Protein AF-A0A2R5FIG1-F1 (afdb_monomer_lite)

Organism: NCBI:txid2005467

Radius of gyration: 14.11 Å; chains: 1; bounding box: 32×27×38 Å

Sequence (99 aa):
MVSPINANCEAFFNYTDDGQILATDNSKKQLAAETTIDKLGLNIDKLKDLRAKAVEPILEIINTITEGERQDLILGFSETDSKGYYEEFCAAIIYLLKN

Secondary structure (DSSP, 8-state):
---TTSTTGGGGEEE-TTS-EEE-S-H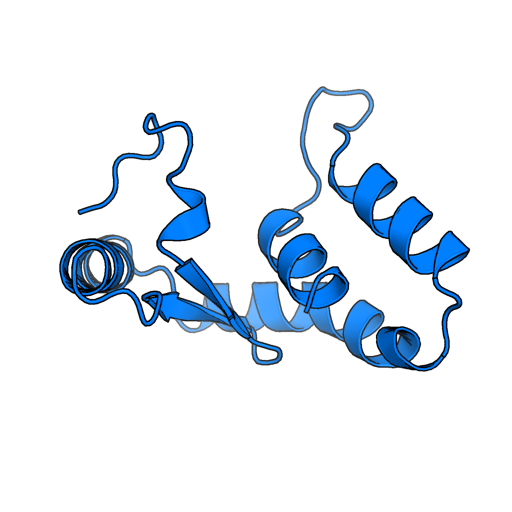HHHHHHHHHHHHHTTT-HHHHHHHHHHHHHHHHHTTTS-HHHHHHHHHHHHSB-TTSPBPTTHHHHHHHHH-

Structure (mmCIF, N/CA/C/O backbone):
data_AF-A0A2R5FIG1-F1
#
_entry.id   AF-A0A2R5FIG1-F1
#
loop_
_atom_site.group_PDB
_atom_site.id
_atom_site.type_symbol
_atom_site.label_atom_id
_atom_site.label_alt_id
_atom_site.label_comp_id
_atom_site.label_asym_id
_atom_site.label_entity_id
_atom_site.label_seq_id
_atom_site.pdbx_PDB_ins_code
_atom_site.Cartn_x
_atom_site.Cartn_y
_atom_site.Cartn_z
_atom_site.occupancy
_atom_site.B_iso_or_equiv
_atom_site.auth_seq_id
_atom_site.auth_comp_id
_atom_site.auth_asym_id
_atom_site.auth_atom_id
_atom_site.pdbx_PDB_model_num
ATOM 1 N N . MET A 1 1 ? -9.448 8.011 14.119 1.00 90.62 1 MET A N 1
ATOM 2 C CA . MET A 1 1 ? -9.449 7.682 12.677 1.00 90.62 1 MET A CA 1
ATOM 3 C C . MET A 1 1 ? -8.592 8.691 11.935 1.00 90.62 1 MET A C 1
ATOM 5 O O . MET A 1 1 ? -8.450 9.814 12.411 1.00 90.62 1 MET A O 1
ATOM 9 N N . VAL A 1 2 ? -8.018 8.286 10.808 1.00 94.25 2 VAL A N 1
ATOM 10 C CA . VAL A 1 2 ? -7.202 9.116 9.921 1.00 94.25 2 VAL A CA 1
ATOM 11 C C . VAL A 1 2 ? -8.125 9.798 8.916 1.00 94.25 2 VAL A C 1
ATOM 13 O O . VAL A 1 2 ? -8.975 9.150 8.312 1.00 94.25 2 VAL A O 1
ATOM 16 N N . SER A 1 3 ? -7.986 11.115 8.765 1.00 91.62 3 SER A N 1
ATOM 17 C CA . SER A 1 3 ? -8.723 11.868 7.749 1.00 91.62 3 SER A CA 1
ATOM 18 C C . SER A 1 3 ? -7.965 11.816 6.419 1.00 91.62 3 SER A C 1
ATOM 20 O O . SER A 1 3 ? -6.781 12.158 6.423 1.00 91.62 3 SER A O 1
ATOM 22 N N . PRO A 1 4 ? -8.617 11.475 5.292 1.00 86.88 4 PRO A N 1
ATOM 23 C CA . PRO A 1 4 ? -7.979 11.474 3.973 1.00 86.88 4 PRO A CA 1
ATOM 24 C C . PRO A 1 4 ? -7.636 12.885 3.466 1.00 86.88 4 PRO A C 1
ATOM 26 O O . PRO A 1 4 ? -6.889 13.030 2.511 1.00 86.88 4 PRO A O 1
ATOM 29 N N . ILE A 1 5 ? -8.162 13.937 4.105 1.00 90.94 5 ILE A N 1
ATOM 30 C CA . ILE A 1 5 ? -7.822 15.338 3.794 1.00 90.94 5 ILE A CA 1
ATOM 31 C C . ILE A 1 5 ? -6.490 15.742 4.455 1.00 90.94 5 ILE A C 1
ATOM 33 O O . ILE A 1 5 ? -5.903 16.768 4.118 1.00 90.94 5 ILE A O 1
ATOM 37 N N . ASN A 1 6 ? -5.990 14.953 5.413 1.00 90.69 6 ASN A N 1
ATOM 38 C CA . ASN A 1 6 ? -4.666 15.190 5.973 1.00 90.69 6 ASN A CA 1
ATOM 39 C C . ASN A 1 6 ? -3.608 14.876 4.908 1.00 90.69 6 ASN A C 1
ATOM 41 O O . ASN A 1 6 ? -3.498 13.733 4.475 1.00 90.69 6 ASN A O 1
ATOM 45 N N . ALA A 1 7 ? -2.810 15.881 4.547 1.00 88.25 7 ALA A N 1
ATOM 46 C CA . ALA A 1 7 ? -1.785 15.779 3.511 1.00 88.25 7 ALA A CA 1
ATOM 47 C C . ALA A 1 7 ? -0.730 14.687 3.760 1.00 88.25 7 ALA A C 1
ATOM 49 O O . ALA A 1 7 ? -0.074 14.292 2.812 1.00 88.25 7 ALA A O 1
ATOM 50 N N . ASN A 1 8 ? -0.580 14.217 5.005 1.00 89.19 8 ASN A N 1
ATOM 51 C CA . ASN A 1 8 ? 0.368 13.162 5.384 1.00 89.19 8 ASN A CA 1
ATOM 52 C C . ASN A 1 8 ? -0.350 11.884 5.869 1.00 89.19 8 ASN A C 1
ATOM 54 O O . ASN A 1 8 ? 0.135 11.200 6.782 1.00 89.19 8 ASN A O 1
ATOM 58 N N . CYS A 1 9 ? -1.568 11.620 5.386 1.00 91.00 9 CYS A N 1
ATOM 59 C CA . CYS A 1 9 ? -2.364 10.471 5.820 1.00 91.00 9 CYS A CA 1
ATOM 60 C C . CYS A 1 9 ? -1.713 9.125 5.461 1.00 91.00 9 CYS A C 1
ATOM 62 O O . CYS A 1 9 ? -1.861 8.163 6.211 1.00 91.00 9 CYS A O 1
ATOM 64 N N . GLU A 1 10 ? -0.935 9.067 4.385 1.00 90.12 10 GLU A N 1
ATOM 65 C CA . GLU A 1 10 ? -0.177 7.900 3.941 1.00 90.12 10 GLU A CA 1
ATOM 66 C C . GLU A 1 10 ? 0.857 7.457 4.980 1.00 90.12 10 GLU A C 1
ATOM 68 O O . GLU A 1 10 ? 1.039 6.266 5.207 1.00 90.12 10 GLU A O 1
ATOM 73 N N . ALA A 1 11 ? 1.439 8.398 5.728 1.00 93.69 11 ALA A N 1
ATOM 74 C CA . ALA A 1 11 ? 2.421 8.112 6.772 1.00 93.69 11 ALA A CA 1
ATOM 75 C C . ALA A 1 11 ? 1.821 7.482 8.050 1.00 93.69 11 ALA A C 1
ATOM 77 O O . ALA A 1 11 ? 2.495 7.443 9.086 1.00 93.69 11 ALA A O 1
ATOM 78 N N . PHE A 1 12 ? 0.545 7.091 8.030 1.00 96.81 12 PHE A N 1
ATOM 79 C CA . PHE A 1 12 ? -0.123 6.321 9.084 1.00 96.81 12 PHE A CA 1
ATOM 80 C C . PHE A 1 12 ? -0.159 4.821 8.783 1.00 96.81 12 PHE A C 1
ATOM 82 O O . PHE A 1 12 ? -0.449 4.040 9.691 1.00 96.81 12 PHE A O 1
ATOM 89 N N . PHE A 1 13 ? 0.125 4.425 7.542 1.00 96.88 13 PHE A N 1
ATOM 90 C CA . PHE A 1 13 ? -0.116 3.078 7.051 1.00 96.88 13 PHE A CA 1
ATOM 91 C C . PHE A 1 13 ? 1.148 2.477 6.438 1.00 96.88 13 PHE A C 1
ATOM 93 O O . PHE A 1 13 ? 1.912 3.165 5.765 1.00 96.88 13 PHE A O 1
ATOM 100 N N . ASN A 1 14 ? 1.328 1.181 6.659 1.00 97.38 14 ASN A N 1
ATOM 101 C CA . ASN A 1 14 ? 2.326 0.344 6.007 1.00 97.38 14 ASN A CA 1
ATOM 102 C C . ASN A 1 14 ? 1.605 -0.650 5.087 1.00 97.38 14 ASN A C 1
ATOM 104 O O . ASN A 1 14 ? 0.502 -1.099 5.411 1.00 97.38 14 ASN A O 1
ATOM 108 N N . TYR A 1 15 ? 2.227 -1.009 3.967 1.00 97.38 15 TYR A N 1
ATOM 109 C CA . TYR A 1 15 ? 1.695 -1.986 3.016 1.00 97.38 15 TYR A CA 1
ATOM 110 C C . TYR A 1 15 ? 2.598 -3.214 2.984 1.00 97.38 15 TYR A C 1
ATOM 112 O O . TYR A 1 15 ? 3.808 -3.110 3.163 1.00 97.38 15 TYR A O 1
ATOM 120 N N . THR A 1 16 ? 1.989 -4.373 2.785 1.00 97.06 16 THR A N 1
ATOM 121 C CA . THR A 1 16 ? 2.656 -5.680 2.814 1.00 97.06 16 THR A CA 1
ATOM 122 C C . THR A 1 16 ? 2.513 -6.378 1.466 1.00 97.06 16 THR A C 1
ATOM 124 O O . THR A 1 16 ? 1.659 -6.011 0.652 1.00 97.06 16 THR A O 1
ATOM 127 N N . ASP A 1 17 ? 3.365 -7.370 1.239 1.00 95.31 17 ASP A N 1
ATOM 128 C CA . ASP A 1 17 ? 3.396 -8.204 0.038 1.00 95.31 17 ASP A CA 1
ATOM 129 C C . ASP A 1 17 ? 2.123 -9.049 -0.139 1.00 95.31 17 ASP A C 1
ATOM 131 O O . ASP A 1 17 ? 1.629 -9.200 -1.252 1.00 95.31 17 ASP A O 1
ATOM 135 N N . ASP A 1 18 ? 1.531 -9.522 0.957 1.00 96.62 18 ASP A N 1
ATOM 136 C CA . ASP A 1 18 ? 0.270 -10.274 0.965 1.00 96.62 18 ASP A CA 1
ATOM 137 C C . ASP A 1 18 ? -0.987 -9.389 0.869 1.00 96.62 18 ASP A C 1
ATOM 139 O O . ASP A 1 18 ? -2.123 -9.855 1.010 1.00 96.62 18 ASP A O 1
ATOM 143 N N . GLY A 1 19 ? -0.798 -8.095 0.613 1.00 97.19 19 GLY A N 1
ATOM 144 C CA . GLY A 1 19 ? -1.887 -7.161 0.416 1.00 97.19 19 GLY A CA 1
ATOM 145 C C . GLY A 1 19 ? -2.601 -6.776 1.708 1.00 97.19 19 GLY A C 1
ATOM 146 O O . GLY A 1 19 ? -3.756 -6.373 1.639 1.00 97.19 19 GLY A O 1
ATOM 147 N N . GLN A 1 20 ? -1.985 -6.825 2.889 1.00 98.12 20 GLN A N 1
ATOM 148 C CA . GLN A 1 20 ? -2.508 -6.169 4.099 1.00 98.12 20 GLN A CA 1
ATOM 149 C C . GLN A 1 20 ? -2.073 -4.696 4.206 1.00 98.12 20 GLN A C 1
ATOM 151 O O . GLN A 1 20 ? -0.996 -4.300 3.757 1.00 98.12 20 GLN A O 1
ATOM 156 N N . ILE A 1 21 ? -2.931 -3.870 4.815 1.00 97.88 21 ILE A N 1
ATOM 157 C CA . ILE A 1 21 ? -2.578 -2.542 5.331 1.00 97.88 21 ILE A CA 1
ATOM 158 C C . ILE A 1 21 ? -2.392 -2.667 6.838 1.00 97.88 21 ILE A C 1
ATOM 160 O O . ILE A 1 21 ? -3.321 -3.055 7.548 1.00 97.88 21 ILE A O 1
ATOM 164 N N . LEU A 1 22 ? -1.215 -2.310 7.328 1.00 98.00 22 LEU A N 1
ATOM 165 C CA . LEU A 1 22 ? -0.899 -2.277 8.750 1.00 98.00 22 LEU A CA 1
ATOM 166 C C . LEU A 1 22 ? -0.830 -0.830 9.233 1.00 98.00 22 LEU A C 1
ATOM 168 O O . LEU A 1 22 ? -0.584 0.097 8.461 1.00 98.00 22 LEU A O 1
ATOM 172 N N . ALA A 1 23 ? -1.050 -0.625 10.527 1.00 97.62 23 ALA A N 1
ATOM 173 C CA . ALA A 1 23 ? -0.723 0.648 11.145 1.00 97.62 23 ALA A CA 1
ATOM 174 C C . ALA A 1 23 ? 0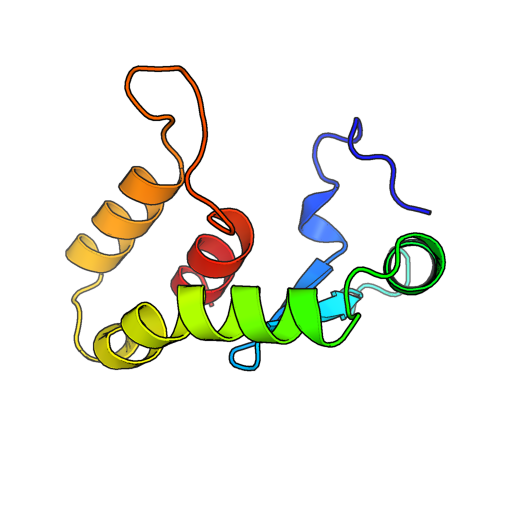.800 0.844 11.164 1.00 97.62 23 ALA A C 1
ATOM 176 O O . ALA A 1 23 ? 1.559 -0.114 11.280 1.00 97.62 23 ALA A O 1
ATOM 177 N N . THR A 1 24 ? 1.243 2.093 11.065 1.00 95.56 24 THR A N 1
ATOM 178 C CA . THR A 1 24 ? 2.651 2.450 11.273 1.00 95.56 24 THR A CA 1
ATOM 179 C C . THR A 1 24 ? 3.112 2.141 12.705 1.00 95.56 24 THR A C 1
ATOM 181 O O . THR A 1 24 ? 2.338 2.282 13.654 1.00 95.56 24 THR A O 1
ATOM 184 N N . ASP A 1 25 ? 4.404 1.847 12.877 1.00 93.88 25 ASP A N 1
ATOM 185 C CA . ASP A 1 25 ? 5.043 1.626 14.186 1.00 93.88 25 ASP A CA 1
ATOM 186 C C . ASP A 1 25 ? 5.189 2.910 15.025 1.00 93.88 25 ASP A C 1
ATOM 188 O O . ASP A 1 25 ? 5.613 2.890 16.183 1.00 93.88 25 ASP A O 1
ATOM 192 N N . ASN A 1 26 ? 4.840 4.072 14.462 1.00 95.38 26 ASN A N 1
ATOM 193 C CA . ASN A 1 26 ? 4.801 5.315 15.219 1.00 95.38 26 ASN A CA 1
ATOM 194 C C . ASN A 1 26 ? 3.636 5.294 16.219 1.00 95.38 26 ASN A C 1
ATOM 196 O O . ASN A 1 26 ? 2.478 5.512 15.851 1.00 95.38 26 ASN A O 1
ATOM 200 N N . SER A 1 27 ? 3.963 5.146 17.504 1.00 93.62 27 SER A N 1
ATOM 201 C CA . SER A 1 27 ? 2.995 5.067 18.606 1.00 93.62 27 SER A CA 1
ATOM 202 C C . SER A 1 27 ? 1.990 6.225 18.665 1.00 93.62 27 SER A C 1
ATOM 204 O O . SER A 1 27 ? 0.859 6.035 19.106 1.00 93.62 27 SER A O 1
ATOM 206 N N . LYS A 1 28 ? 2.341 7.425 18.174 1.00 94.81 28 LYS A N 1
ATOM 207 C CA . LYS A 1 28 ? 1.419 8.578 18.123 1.00 94.81 28 LYS A CA 1
ATOM 208 C C . LYS A 1 28 ? 0.367 8.467 17.014 1.00 94.81 28 LYS A C 1
ATOM 210 O O . LYS A 1 28 ? -0.638 9.173 17.059 1.00 94.81 28 LYS A O 1
ATOM 215 N N . LYS A 1 29 ? 0.610 7.634 16.001 1.00 95.44 29 LYS A N 1
ATOM 216 C CA . LYS A 1 29 ? -0.240 7.458 14.812 1.00 95.44 29 LYS A CA 1
ATOM 217 C C . LYS A 1 29 ? -0.986 6.123 14.812 1.00 95.44 29 LYS A C 1
ATOM 219 O O . LYS A 1 29 ? -2.079 6.051 14.250 1.00 95.44 29 LYS A O 1
ATOM 224 N N . GLN A 1 30 ? -0.418 5.114 15.468 1.00 96.38 30 GLN A N 1
ATOM 225 C CA . GLN A 1 30 ? -0.870 3.725 15.453 1.00 96.38 30 GLN A CA 1
ATOM 226 C C . GLN A 1 30 ? -2.364 3.571 15.767 1.00 96.38 30 GLN A C 1
ATOM 228 O O . GLN A 1 30 ? -3.116 3.103 14.918 1.00 96.38 30 GLN A O 1
ATOM 233 N N . LEU A 1 31 ? -2.832 4.090 16.910 1.00 97.44 31 LEU A N 1
ATOM 234 C CA . LEU A 1 31 ? -4.240 3.968 17.319 1.00 97.44 31 LEU A CA 1
ATOM 235 C C . LEU A 1 31 ? -5.216 4.535 16.273 1.00 97.44 31 LEU A C 1
ATOM 237 O O . LEU A 1 31 ? -6.279 3.969 16.008 1.00 97.44 31 LEU A O 1
ATOM 241 N N . ALA A 1 32 ? -4.872 5.675 15.665 1.00 96.94 32 ALA A N 1
ATOM 242 C CA . ALA A 1 32 ? -5.718 6.295 14.653 1.00 96.94 32 ALA A CA 1
ATOM 243 C C . ALA A 1 32 ? -5.776 5.454 13.370 1.00 96.94 32 ALA A C 1
ATOM 245 O O . ALA A 1 32 ? -6.856 5.361 12.776 1.00 96.94 32 ALA A O 1
ATOM 246 N N . ALA A 1 33 ? -4.652 4.854 12.970 1.00 97.56 33 ALA A N 1
ATOM 247 C CA . ALA A 1 33 ? -4.542 3.967 11.817 1.00 97.56 33 ALA A CA 1
ATOM 248 C C . ALA A 1 33 ? -5.315 2.660 12.036 1.00 97.56 33 ALA A C 1
ATOM 250 O O . ALA A 1 33 ? -6.180 2.338 11.225 1.00 97.56 33 ALA A O 1
ATOM 251 N N . GLU A 1 34 ? -5.111 1.983 13.169 1.00 98.19 34 GLU A N 1
ATOM 252 C CA . GLU A 1 34 ? -5.828 0.754 13.549 1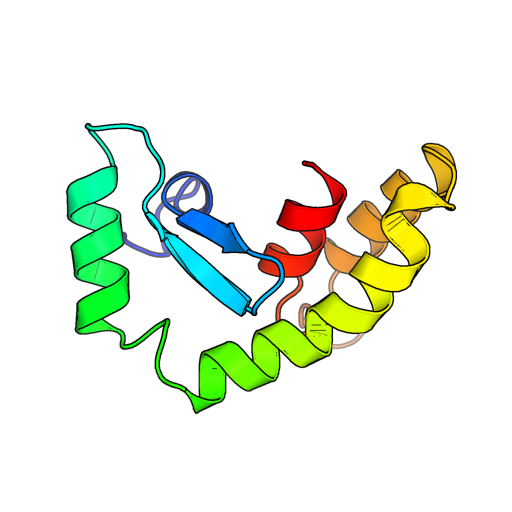.00 98.19 34 GLU A CA 1
ATOM 253 C C . GLU A 1 34 ? -7.342 0.965 13.544 1.00 98.19 34 GLU A C 1
ATOM 255 O O . GLU A 1 34 ? -8.080 0.222 12.899 1.00 98.19 34 GLU A O 1
ATOM 260 N N . THR A 1 35 ? -7.807 2.054 14.169 1.00 98.12 35 THR A N 1
ATOM 261 C CA . THR A 1 35 ? -9.236 2.411 14.160 1.00 98.12 35 THR A CA 1
ATOM 262 C C . THR A 1 35 ? -9.757 2.605 12.733 1.00 98.12 35 THR A C 1
ATOM 264 O O . THR A 1 35 ? -10.912 2.310 12.447 1.00 98.12 35 THR A O 1
ATOM 267 N N . THR A 1 36 ? -8.935 3.136 11.827 1.00 97.62 36 THR A N 1
ATOM 268 C CA . THR A 1 36 ? -9.336 3.379 10.432 1.00 97.62 36 THR A CA 1
ATOM 269 C C . THR A 1 36 ? -9.412 2.080 9.643 1.00 97.62 36 THR A C 1
ATOM 271 O O . THR A 1 36 ? -10.387 1.876 8.924 1.00 97.62 36 THR A O 1
ATOM 274 N N . ILE A 1 37 ? -8.427 1.195 9.816 1.00 97.75 37 ILE A N 1
ATOM 275 C CA . ILE A 1 37 ? -8.388 -0.131 9.190 1.00 97.75 37 ILE A CA 1
ATOM 276 C C . ILE A 1 37 ? -9.628 -0.936 9.584 1.00 97.75 37 ILE A C 1
ATOM 278 O O . ILE A 1 37 ? -10.299 -1.468 8.701 1.00 97.75 37 ILE A O 1
ATOM 282 N N . ASP A 1 38 ? -9.957 -0.960 10.878 1.00 97.94 38 ASP A N 1
ATOM 283 C CA . ASP A 1 38 ? -11.131 -1.658 11.411 1.00 97.94 38 ASP A CA 1
ATOM 284 C C . ASP A 1 38 ? -12.440 -1.047 10.889 1.00 97.94 38 ASP A C 1
ATOM 286 O O . ASP A 1 38 ? -13.236 -1.717 10.232 1.00 97.94 38 ASP A O 1
ATOM 290 N N . LYS A 1 39 ? -12.650 0.258 11.108 1.00 97.62 39 LYS A N 1
ATOM 291 C CA . LYS A 1 39 ? -13.935 0.908 10.801 1.00 97.62 39 LYS A CA 1
ATOM 292 C C . LYS A 1 39 ? -14.243 1.004 9.314 1.00 97.62 39 LYS A C 1
ATOM 294 O O . LYS A 1 39 ? -15.418 0.986 8.956 1.00 97.62 39 LYS A O 1
ATOM 299 N N . LEU A 1 40 ? -13.225 1.141 8.465 1.00 96.31 40 LEU A N 1
ATOM 300 C CA . LEU A 1 40 ? -13.403 1.192 7.012 1.00 96.31 40 LEU A CA 1
ATOM 301 C C . LEU A 1 40 ? -13.260 -0.185 6.351 1.00 96.31 40 LEU A C 1
ATOM 303 O O . LEU A 1 40 ? -13.430 -0.285 5.139 1.00 96.31 40 LEU A O 1
ATOM 307 N N . GLY A 1 41 ? -12.946 -1.235 7.119 1.00 96.88 41 GLY A N 1
ATOM 308 C CA . GLY A 1 41 ? -12.762 -2.582 6.588 1.00 96.88 41 GLY A CA 1
ATOM 309 C C . GLY A 1 41 ? -11.646 -2.657 5.547 1.00 96.88 41 GLY A C 1
ATOM 310 O O . GLY A 1 41 ? -11.782 -3.372 4.557 1.00 96.88 41 GLY A O 1
ATOM 311 N N . LEU A 1 42 ? -10.544 -1.921 5.739 1.00 96.19 42 LEU A N 1
ATOM 312 C CA . LEU A 1 42 ? -9.483 -1.831 4.726 1.00 96.19 42 LEU A CA 1
ATOM 313 C C . LEU A 1 42 ? -8.854 -3.201 4.422 1.00 96.19 42 LEU A C 1
ATOM 315 O O . LEU A 1 42 ? -8.392 -3.417 3.307 1.00 96.19 42 LEU A O 1
ATOM 319 N N . ASN A 1 43 ? -8.908 -4.139 5.375 1.00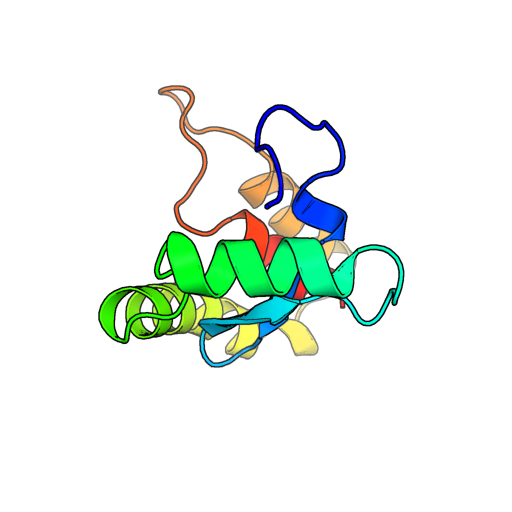 97.94 43 ASN A N 1
ATOM 320 C CA . ASN A 1 43 ? -8.376 -5.503 5.269 1.00 97.94 43 ASN A CA 1
ATOM 321 C C . ASN A 1 43 ? -9.443 -6.606 5.160 1.00 97.94 43 ASN A C 1
ATOM 323 O O . ASN A 1 43 ? -9.171 -7.752 5.522 1.00 97.94 43 ASN A O 1
ATOM 327 N N . ILE A 1 44 ? -10.646 -6.314 4.655 1.00 98.06 44 ILE A N 1
ATOM 328 C CA . ILE A 1 44 ? -11.552 -7.405 4.250 1.00 98.06 44 ILE A CA 1
ATOM 329 C C . ILE A 1 44 ? -10.894 -8.269 3.162 1.00 98.06 44 ILE A C 1
ATOM 331 O O . ILE A 1 44 ? -10.112 -7.759 2.357 1.00 98.06 44 ILE A O 1
ATOM 335 N N . ASP A 1 45 ? -11.243 -9.557 3.105 1.00 98.31 45 ASP A N 1
ATOM 336 C CA . ASP A 1 45 ? -10.581 -10.541 2.231 1.00 98.31 45 ASP A CA 1
ATOM 337 C C . ASP A 1 45 ? -10.515 -10.093 0.770 1.00 98.31 45 ASP A C 1
ATOM 339 O O . ASP A 1 45 ? -9.438 -10.049 0.187 1.00 98.31 45 ASP A O 1
ATOM 343 N N . LYS A 1 46 ? -11.627 -9.585 0.227 1.00 97.62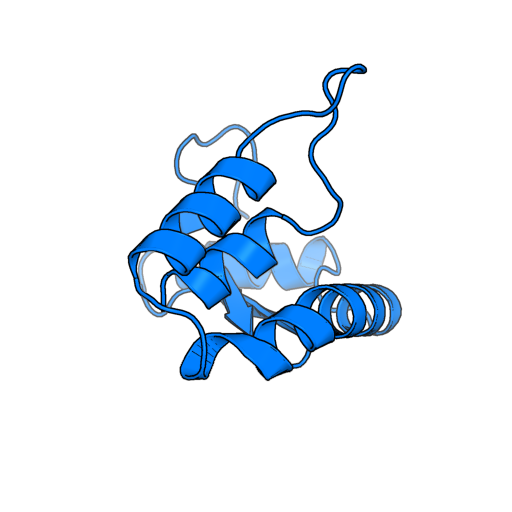 46 LYS A N 1
ATOM 344 C CA . LYS A 1 46 ? -11.667 -9.057 -1.143 1.00 97.62 46 LYS A CA 1
ATOM 345 C C . LYS A 1 46 ? -10.616 -7.969 -1.404 1.00 97.62 46 LYS A C 1
ATOM 347 O O . LYS A 1 46 ? -10.014 -7.957 -2.470 1.00 97.62 46 LYS A O 1
ATOM 352 N N . LEU A 1 47 ? -10.432 -7.023 -0.479 1.00 97.19 47 LEU A N 1
ATOM 353 C CA . LEU A 1 47 ? -9.482 -5.920 -0.672 1.00 97.19 47 LEU A CA 1
ATOM 354 C C . LEU A 1 47 ? -8.036 -6.367 -0.484 1.00 97.19 47 LEU A C 1
ATOM 356 O O . LEU A 1 47 ? -7.164 -5.798 -1.139 1.00 97.19 47 LEU A O 1
ATOM 360 N N . LYS A 1 48 ? -7.784 -7.349 0.388 1.00 98.25 48 LYS A N 1
ATOM 361 C CA . LYS A 1 48 ? -6.456 -7.960 0.514 1.00 98.25 48 LYS A CA 1
ATOM 362 C C . LYS A 1 48 ? -6.087 -8.693 -0.770 1.00 98.25 48 LYS A C 1
ATOM 364 O O . LYS A 1 48 ? -5.062 -8.382 -1.358 1.00 98.25 48 LYS A O 1
ATOM 369 N N . ASP A 1 49 ? -6.981 -9.543 -1.273 1.00 98.12 49 ASP A N 1
ATOM 370 C CA . ASP A 1 49 ? -6.752 -10.331 -2.488 1.00 98.12 49 ASP A CA 1
ATOM 371 C C . ASP A 1 49 ? -6.529 -9.450 -3.725 1.00 98.12 49 ASP A C 1
ATOM 373 O O . ASP A 1 49 ? -5.676 -9.747 -4.559 1.00 98.12 49 ASP A O 1
ATOM 377 N N . LEU A 1 50 ? -7.297 -8.362 -3.866 1.00 98.00 50 LEU A N 1
ATOM 378 C CA . LEU A 1 50 ? -7.114 -7.416 -4.971 1.00 98.00 50 LEU A CA 1
ATOM 379 C C . LEU A 1 50 ? -5.771 -6.684 -4.876 1.00 98.00 50 LEU A C 1
ATOM 381 O O . LEU A 1 50 ? -5.096 -6.538 -5.892 1.00 98.00 50 LEU A O 1
ATOM 385 N N . ARG A 1 51 ? -5.365 -6.268 -3.670 1.00 98.00 51 ARG A N 1
ATOM 386 C CA . ARG A 1 51 ? -4.058 -5.633 -3.459 1.00 98.00 51 ARG A CA 1
ATOM 387 C C . ARG A 1 51 ? -2.912 -6.603 -3.706 1.00 98.00 51 ARG A C 1
ATOM 389 O O . ARG A 1 51 ? -2.002 -6.239 -4.436 1.00 98.00 51 ARG A O 1
ATOM 396 N N . ALA A 1 52 ? -2.989 -7.823 -3.176 1.00 97.88 52 ALA A N 1
ATOM 397 C CA . ALA A 1 52 ? -1.989 -8.870 -3.378 1.00 97.88 52 ALA A CA 1
ATOM 398 C C . ALA A 1 52 ? -1.742 -9.130 -4.874 1.00 97.88 52 ALA A C 1
ATOM 400 O O . ALA A 1 52 ? -0.607 -9.101 -5.333 1.00 97.88 52 ALA A O 1
ATOM 401 N N . LYS A 1 53 ? -2.814 -9.269 -5.665 1.00 97.62 53 LYS A N 1
ATOM 402 C CA . LYS A 1 53 ? -2.716 -9.454 -7.124 1.00 97.62 53 LYS A CA 1
ATOM 403 C C . LYS A 1 53 ? -2.096 -8.266 -7.854 1.00 97.62 53 LYS A C 1
ATOM 405 O O . LYS A 1 53 ? -1.422 -8.458 -8.856 1.00 97.62 53 LYS A O 1
ATOM 410 N N . ALA A 1 54 ? -2.352 -7.046 -7.388 1.00 96.62 54 ALA A N 1
ATOM 411 C CA . ALA A 1 54 ? -1.776 -5.849 -7.993 1.00 96.62 54 ALA A CA 1
ATOM 412 C C . ALA A 1 54 ? -0.274 -5.719 -7.696 1.00 96.62 54 ALA A C 1
ATOM 414 O O . ALA A 1 54 ? 0.476 -5.236 -8.540 1.00 96.62 54 ALA A O 1
ATOM 415 N N . VAL A 1 55 ? 0.175 -6.156 -6.514 1.00 96.50 55 VAL A N 1
ATOM 416 C CA . VAL A 1 55 ? 1.591 -6.068 -6.122 1.00 96.50 55 VAL A CA 1
ATOM 417 C C . VAL A 1 55 ? 2.423 -7.272 -6.565 1.00 96.50 55 VAL A C 1
ATOM 419 O O . VAL A 1 55 ? 3.630 -7.127 -6.722 1.00 96.50 55 VAL A O 1
ATOM 422 N N . GLU A 1 56 ? 1.812 -8.435 -6.805 1.00 96.81 56 GLU A N 1
ATOM 423 C CA . GLU A 1 56 ? 2.496 -9.676 -7.204 1.00 96.81 56 GLU A CA 1
ATOM 424 C C . GLU A 1 56 ? 3.488 -9.485 -8.373 1.00 96.81 56 GLU A C 1
ATOM 426 O O . GLU A 1 56 ? 4.661 -9.820 -8.188 1.00 96.81 56 GLU A O 1
ATOM 431 N N . PRO A 1 57 ? 3.130 -8.842 -9.506 1.00 95.44 57 PRO A N 1
ATOM 432 C CA . PRO A 1 57 ? 4.081 -8.620 -10.601 1.00 95.44 57 PRO A CA 1
ATOM 433 C C . PRO A 1 57 ? 5.280 -7.750 -10.204 1.00 95.44 57 PRO A C 1
ATOM 435 O O . PRO A 1 57 ? 6.372 -7.894 -10.749 1.00 95.44 57 PRO A O 1
ATOM 438 N N . ILE A 1 58 ? 5.087 -6.834 -9.252 1.00 95.19 58 ILE A N 1
ATOM 439 C CA . ILE A 1 58 ? 6.147 -5.958 -8.749 1.00 95.19 58 ILE A CA 1
ATOM 440 C C . ILE A 1 58 ? 7.111 -6.759 -7.876 1.00 95.19 58 ILE A C 1
ATOM 442 O O . ILE A 1 58 ? 8.324 -6.626 -8.027 1.00 95.19 58 ILE A O 1
ATOM 446 N N . LEU A 1 59 ? 6.591 -7.629 -7.007 1.00 95.06 59 LEU A N 1
ATOM 447 C CA . LEU A 1 59 ? 7.397 -8.485 -6.132 1.00 95.06 59 LEU A CA 1
ATOM 448 C C . LEU A 1 59 ? 8.297 -9.447 -6.920 1.00 95.06 59 LEU A C 1
ATOM 450 O O . LEU A 1 59 ? 9.414 -9.726 -6.483 1.00 95.06 59 LEU A O 1
ATOM 454 N N . GLU A 1 60 ? 7.854 -9.911 -8.091 1.00 95.38 60 GLU A N 1
ATOM 455 C CA . GLU A 1 60 ? 8.655 -10.772 -8.971 1.00 95.38 60 GLU A CA 1
ATOM 456 C C . GLU A 1 60 ? 9.902 -10.068 -9.530 1.00 95.38 60 GLU A C 1
ATOM 458 O O . GLU A 1 60 ? 10.934 -10.713 -9.728 1.00 95.38 60 GLU A O 1
ATOM 463 N N . ILE A 1 61 ? 9.835 -8.750 -9.760 1.00 95.00 61 ILE A N 1
ATOM 464 C CA . ILE A 1 61 ? 10.898 -7.992 -10.441 1.00 95.00 61 ILE A CA 1
ATOM 465 C C . ILE A 1 61 ? 11.703 -7.071 -9.515 1.00 95.00 61 ILE A C 1
ATOM 467 O O . ILE A 1 61 ? 12.795 -6.633 -9.884 1.00 95.00 61 ILE A O 1
ATOM 471 N N . ILE A 1 62 ? 11.208 -6.768 -8.310 1.00 93.75 62 ILE A N 1
ATOM 472 C CA . ILE A 1 62 ? 11.742 -5.699 -7.445 1.00 93.75 62 ILE A CA 1
ATOM 473 C C . ILE A 1 62 ? 13.219 -5.874 -7.061 1.00 93.75 62 ILE A C 1
ATOM 475 O O . ILE A 1 62 ? 13.921 -4.887 -6.844 1.00 93.75 62 ILE A O 1
ATOM 479 N N . ASN A 1 63 ? 13.703 -7.117 -7.004 1.00 92.25 63 ASN A N 1
ATOM 480 C CA . ASN A 1 63 ? 15.095 -7.448 -6.682 1.00 92.25 63 ASN A CA 1
ATOM 481 C C . ASN A 1 63 ? 15.988 -7.612 -7.923 1.00 92.25 63 ASN A C 1
ATOM 483 O O . ASN A 1 63 ? 17.196 -7.802 -7.786 1.00 92.25 63 ASN A O 1
ATOM 487 N N . THR A 1 64 ? 15.407 -7.577 -9.124 1.00 95.50 64 THR A N 1
ATOM 488 C CA . THR A 1 64 ? 16.127 -7.760 -10.394 1.00 95.50 64 THR A CA 1
ATOM 489 C C . THR A 1 64 ? 16.271 -6.472 -11.195 1.00 95.50 64 THR A C 1
ATOM 491 O O . THR A 1 64 ? 17.179 -6.376 -12.016 1.00 95.50 64 THR A O 1
ATOM 494 N N . ILE A 1 65 ? 15.392 -5.495 -10.963 1.00 96.62 65 ILE A N 1
ATOM 495 C CA . ILE A 1 65 ? 15.456 -4.182 -11.608 1.00 96.62 65 ILE A CA 1
ATOM 496 C C . ILE A 1 65 ? 16.564 -3.310 -11.010 1.00 96.62 65 ILE A C 1
ATOM 498 O O . ILE A 1 65 ? 16.907 -3.399 -9.828 1.00 96.62 65 ILE A O 1
ATOM 502 N N . THR A 1 66 ? 17.111 -2.433 -11.839 1.00 97.56 66 THR A N 1
ATOM 503 C CA . THR A 1 66 ? 18.057 -1.395 -11.435 1.00 97.56 66 THR A CA 1
ATOM 504 C C . THR A 1 66 ? 17.365 -0.281 -10.651 1.00 97.56 66 THR A C 1
ATOM 506 O O . THR A 1 66 ? 16.146 -0.119 -10.687 1.00 97.56 66 THR A O 1
ATOM 509 N N . GLU A 1 67 ? 18.155 0.551 -9.970 1.00 96.25 67 GLU A N 1
ATOM 510 C CA . GLU A 1 67 ? 17.613 1.722 -9.274 1.00 96.25 67 GLU A CA 1
ATOM 511 C C . GLU A 1 67 ? 16.967 2.731 -10.238 1.00 96.25 67 GLU A C 1
ATOM 513 O O . GLU A 1 67 ? 15.960 3.338 -9.897 1.00 96.25 67 GLU A O 1
ATOM 518 N N . GLY A 1 68 ? 17.496 2.877 -11.459 1.00 97.56 68 GLY A N 1
ATOM 519 C CA . GLY A 1 68 ? 16.885 3.736 -12.479 1.00 97.56 68 GLY A CA 1
ATOM 520 C C . GLY A 1 68 ? 15.486 3.254 -12.865 1.00 97.56 68 GLY A C 1
ATOM 521 O O . GLY A 1 68 ? 14.528 4.014 -12.775 1.00 97.56 68 GLY A O 1
ATOM 522 N N . GLU A 1 69 ? 15.353 1.964 -13.180 1.00 97.56 69 GLU A N 1
ATOM 523 C CA . GLU A 1 69 ? 14.062 1.343 -13.510 1.00 97.56 69 GLU A CA 1
ATOM 524 C C . GLU A 1 69 ? 13.073 1.405 -12.335 1.00 97.56 69 GLU A C 1
ATOM 526 O O . GLU A 1 69 ? 11.883 1.639 -12.536 1.00 97.56 69 GLU A O 1
ATOM 531 N N . ARG A 1 70 ? 13.555 1.248 -11.094 1.00 97.44 70 ARG A N 1
ATOM 532 C CA . ARG A 1 70 ? 12.735 1.425 -9.886 1.00 97.44 70 ARG A CA 1
ATOM 533 C C . ARG A 1 70 ? 12.163 2.839 -9.797 1.00 97.44 70 ARG A C 1
ATOM 535 O O . ARG A 1 70 ? 10.977 2.990 -9.508 1.00 97.44 70 ARG A O 1
ATOM 542 N N . GLN A 1 71 ? 12.981 3.867 -10.031 1.00 97.50 71 GLN A N 1
ATOM 543 C CA . GLN A 1 71 ? 12.514 5.255 -10.007 1.00 97.50 71 GLN A CA 1
ATOM 544 C C . GLN A 1 71 ? 11.531 5.545 -11.145 1.00 97.50 71 GLN A C 1
ATOM 546 O O . GLN A 1 71 ? 10.516 6.197 -10.904 1.00 97.50 71 GLN A O 1
ATOM 551 N N . ASP A 1 72 ? 11.771 5.003 -12.340 1.00 96.94 72 ASP A N 1
ATOM 552 C CA . ASP A 1 72 ? 10.848 5.130 -13.473 1.00 96.94 72 ASP A CA 1
ATOM 553 C C . ASP A 1 72 ? 9.477 4.506 -13.156 1.00 96.94 72 ASP A C 1
ATOM 555 O O . ASP A 1 72 ? 8.441 5.116 -13.427 1.00 96.94 72 ASP A O 1
ATOM 559 N N . LEU A 1 73 ? 9.449 3.339 -12.499 1.00 96.75 73 LEU A N 1
ATOM 560 C CA . LEU A 1 73 ? 8.205 2.723 -12.023 1.00 96.75 73 LEU A CA 1
ATOM 561 C C . LEU A 1 73 ? 7.501 3.593 -10.975 1.00 96.75 73 LEU A C 1
ATOM 563 O O . LEU A 1 73 ? 6.298 3.826 -11.081 1.00 96.75 73 LEU A O 1
ATOM 567 N N . ILE A 1 74 ? 8.231 4.104 -9.977 1.00 97.25 74 ILE A N 1
ATOM 568 C CA . ILE A 1 74 ? 7.656 4.989 -8.951 1.00 97.25 74 ILE A CA 1
ATOM 569 C C . ILE A 1 74 ? 7.016 6.220 -9.597 1.00 97.25 74 ILE A C 1
ATOM 571 O O . ILE A 1 74 ? 5.912 6.601 -9.198 1.00 97.25 74 ILE A O 1
ATOM 575 N N . LEU A 1 75 ? 7.685 6.836 -10.575 1.00 96.75 75 LEU A N 1
ATOM 576 C CA . LEU A 1 75 ? 7.152 7.980 -11.312 1.00 96.75 75 LEU A CA 1
ATOM 577 C C . LEU A 1 75 ? 5.890 7.593 -12.084 1.00 96.75 75 LEU A C 1
ATOM 579 O O . LEU A 1 75 ? 4.873 8.261 -11.922 1.00 96.75 75 LEU A O 1
ATOM 583 N N . GLY A 1 76 ? 5.914 6.475 -12.814 1.00 95.75 76 GLY A N 1
ATOM 584 C CA . GLY A 1 76 ? 4.754 5.980 -13.558 1.00 95.75 76 GLY A CA 1
ATOM 585 C C . GLY A 1 76 ? 3.512 5.785 -12.683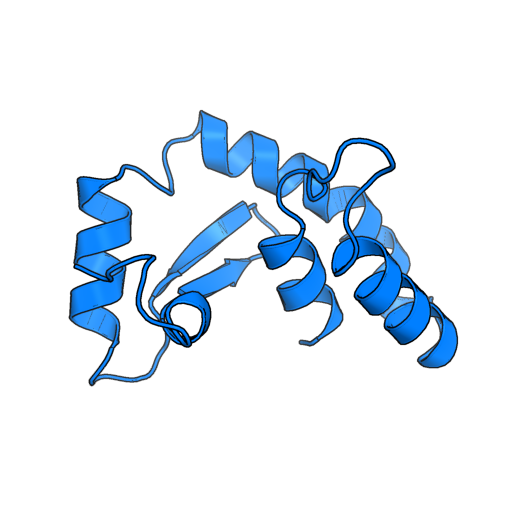 1.00 95.75 76 GLY A C 1
ATOM 586 O O . GLY A 1 76 ? 2.439 6.279 -13.017 1.00 95.75 76 GLY A O 1
ATOM 587 N N . PHE A 1 77 ? 3.656 5.153 -11.514 1.00 95.81 77 PHE A N 1
ATOM 588 C CA . PHE A 1 77 ? 2.540 4.967 -10.572 1.00 95.81 77 PHE A CA 1
ATOM 589 C C . PHE A 1 77 ? 2.133 6.250 -9.826 1.00 95.81 77 PHE A C 1
ATOM 591 O O . PHE A 1 77 ? 1.057 6.297 -9.225 1.00 95.81 77 PHE A O 1
ATOM 598 N N . SER A 1 78 ? 2.985 7.279 -9.822 1.00 95.19 78 SER A N 1
ATOM 599 C CA . SER A 1 78 ? 2.704 8.579 -9.194 1.00 95.19 78 SER A CA 1
ATOM 600 C C . SER A 1 78 ? 1.983 9.548 -10.133 1.00 95.19 78 SER A C 1
ATOM 602 O O . SER A 1 78 ? 1.616 10.643 -9.706 1.00 95.19 78 SER A O 1
ATOM 604 N N . GLU A 1 79 ? 1.781 9.170 -11.394 1.00 95.25 79 GLU A N 1
ATOM 605 C CA . GLU A 1 79 ? 1.079 9.969 -12.391 1.00 95.25 79 GLU A CA 1
ATOM 606 C C . GLU A 1 79 ? -0.346 9.459 -12.623 1.00 95.25 79 GLU A C 1
ATOM 608 O O . GLU A 1 79 ? -0.698 8.309 -12.354 1.00 95.25 79 GLU A O 1
ATOM 613 N N . THR A 1 80 ? -1.202 10.353 -13.109 1.00 95.06 80 THR A N 1
ATOM 614 C CA . THR A 1 80 ? -2.565 10.007 -13.508 1.00 95.06 80 THR A CA 1
ATOM 615 C C . THR A 1 80 ? -2.621 9.663 -14.987 1.00 95.06 80 THR A C 1
ATOM 617 O O . THR A 1 80 ? -1.914 10.258 -15.800 1.00 95.06 80 THR A O 1
ATOM 620 N N . ASP A 1 81 ? -3.541 8.780 -15.353 1.00 92.50 81 ASP A N 1
ATOM 621 C CA . ASP A 1 81 ? -3.834 8.460 -16.742 1.00 92.50 81 ASP A CA 1
ATOM 622 C C . ASP A 1 81 ? -4.424 9.657 -17.522 1.00 92.50 81 ASP A C 1
ATOM 624 O O . ASP A 1 81 ? -4.690 10.741 -16.994 1.00 92.50 81 ASP A O 1
ATOM 628 N N . SER A 1 82 ? -4.701 9.440 -18.812 1.00 93.88 82 SER A N 1
ATOM 629 C CA . SER A 1 82 ? -5.316 10.445 -19.700 1.00 93.88 82 SER A CA 1
ATOM 630 C C . SER A 1 82 ? -6.675 10.994 -19.231 1.00 93.88 82 SER A C 1
ATOM 632 O O . SER A 1 82 ? -7.140 12.007 -19.756 1.00 93.88 82 SER A O 1
ATOM 634 N N . LYS A 1 83 ? -7.330 10.333 -18.272 1.00 94.94 83 LYS A N 1
ATOM 635 C CA . LYS A 1 83 ? -8.620 10.723 -17.694 1.00 94.94 83 LYS A CA 1
ATOM 636 C C . LYS A 1 83 ? -8.466 11.348 -16.302 1.00 94.94 83 LYS A C 1
ATOM 638 O O . LYS A 1 83 ? -9.473 11.751 -15.721 1.00 94.94 83 LYS A O 1
ATOM 643 N N . GLY A 1 84 ? -7.242 11.464 -15.786 1.00 94.94 84 GLY A N 1
ATOM 644 C CA . GLY A 1 84 ? -6.949 12.028 -14.472 1.00 94.94 84 GLY A CA 1
ATOM 645 C C . GLY A 1 84 ? -7.111 11.038 -13.316 1.00 94.94 84 GLY A C 1
ATOM 646 O O . GLY A 1 84 ? -7.224 11.475 -12.171 1.00 94.94 84 GLY A O 1
ATOM 647 N N . TYR A 1 85 ? -7.137 9.728 -13.583 1.00 94.00 85 TYR A N 1
ATOM 648 C CA . TYR A 1 85 ? -7.206 8.697 -12.547 1.00 94.00 85 TYR A CA 1
ATOM 649 C C . TYR A 1 85 ? -5.834 8.097 -12.266 1.00 94.00 85 TYR A C 1
ATOM 651 O O . TYR A 1 85 ? -5.062 7.828 -13.180 1.00 94.00 85 TYR A O 1
ATOM 659 N N . TYR A 1 86 ? -5.552 7.853 -10.990 1.00 94.50 86 TYR A N 1
ATOM 660 C CA . TYR A 1 86 ? -4.425 7.016 -10.600 1.00 94.50 86 TYR A CA 1
ATOM 661 C C . TYR A 1 86 ? -4.729 5.548 -10.880 1.00 94.50 86 TYR A C 1
ATOM 663 O O . TYR A 1 86 ? -5.884 5.119 -10.790 1.00 94.50 86 TYR A O 1
ATOM 671 N N . GLU A 1 87 ? -3.681 4.781 -11.159 1.00 93.44 87 GLU A N 1
ATOM 672 C CA . GLU A 1 87 ? -3.781 3.329 -11.228 1.00 93.44 87 GLU A CA 1
ATOM 673 C C . GLU A 1 87 ? -4.238 2.740 -9.885 1.00 93.44 87 GLU A C 1
ATOM 675 O O . GLU A 1 87 ? -3.931 3.256 -8.802 1.00 93.44 87 GLU A O 1
ATOM 680 N N . GLU A 1 88 ? -5.009 1.656 -9.950 1.00 92.56 88 GLU A N 1
ATOM 681 C CA . GLU A 1 88 ? -5.508 0.987 -8.756 1.00 92.56 88 GLU A CA 1
ATOM 682 C C . GLU A 1 88 ? -4.345 0.535 -7.867 1.00 92.56 88 GLU A C 1
ATOM 684 O O . GLU A 1 88 ? -3.364 -0.044 -8.321 1.00 92.56 88 GLU A O 1
ATOM 689 N N . PHE A 1 89 ? -4.463 0.804 -6.567 1.00 95.31 89 PHE A N 1
ATOM 690 C CA . PHE A 1 89 ? -3.467 0.416 -5.563 1.00 95.31 89 PHE A CA 1
ATOM 691 C C . PHE A 1 89 ? -2.054 0.989 -5.776 1.00 95.31 89 PHE A C 1
ATOM 693 O O . PHE A 1 89 ? -1.119 0.525 -5.118 1.00 95.31 89 PHE A O 1
ATOM 700 N N . CYS A 1 90 ? -1.898 2.048 -6.580 1.00 95.44 90 CYS A N 1
ATOM 701 C CA . CYS A 1 90 ? -0.607 2.701 -6.823 1.00 95.44 90 CYS A CA 1
ATOM 702 C C . CYS A 1 90 ? 0.146 3.053 -5.528 1.00 95.44 90 CYS A C 1
ATOM 704 O O . CYS A 1 90 ? 1.352 2.859 -5.443 1.00 95.44 90 CYS A O 1
ATOM 706 N N . ALA A 1 91 ? -0.555 3.475 -4.470 1.00 94.12 91 ALA A N 1
ATOM 707 C CA . ALA A 1 91 ? 0.055 3.785 -3.177 1.00 94.12 91 ALA A CA 1
ATOM 708 C C . ALA A 1 91 ? 0.735 2.569 -2.516 1.00 94.12 91 ALA A C 1
ATOM 710 O O . ALA A 1 91 ? 1.803 2.718 -1.925 1.00 94.12 91 ALA A O 1
ATOM 711 N N . ALA A 1 92 ? 0.141 1.375 -2.629 1.00 96.44 92 ALA A N 1
ATOM 712 C CA . ALA A 1 92 ? 0.726 0.142 -2.102 1.00 96.44 92 ALA A CA 1
ATOM 713 C C . ALA A 1 92 ? 1.951 -0.273 -2.925 1.00 96.44 92 ALA A C 1
ATOM 715 O O . ALA A 1 92 ? 2.992 -0.596 -2.360 1.00 96.44 92 ALA A O 1
ATOM 716 N N . ILE A 1 93 ? 1.846 -0.183 -4.253 1.00 97.06 93 ILE A N 1
ATOM 717 C CA . ILE A 1 93 ? 2.945 -0.487 -5.176 1.00 97.06 93 ILE A CA 1
ATOM 718 C C . ILE A 1 93 ? 4.132 0.455 -4.936 1.00 97.06 93 ILE A C 1
ATOM 720 O O . ILE A 1 93 ? 5.255 -0.000 -4.740 1.00 97.06 93 ILE A O 1
ATOM 724 N N . ILE A 1 94 ? 3.883 1.766 -4.868 1.00 96.69 94 ILE A N 1
ATOM 725 C CA . ILE A 1 94 ? 4.908 2.777 -4.578 1.00 96.69 94 ILE A CA 1
ATOM 726 C C . ILE A 1 94 ? 5.550 2.528 -3.212 1.00 96.69 94 ILE A C 1
ATOM 728 O O . ILE A 1 94 ? 6.759 2.703 -3.072 1.00 96.69 94 ILE A O 1
ATOM 732 N N . TYR A 1 95 ? 4.766 2.145 -2.199 1.00 96.31 95 TYR A N 1
ATOM 733 C CA . TYR A 1 95 ? 5.307 1.828 -0.880 1.00 96.31 95 TYR A CA 1
ATOM 734 C C . TYR A 1 95 ? 6.290 0.658 -0.951 1.00 96.31 95 TYR A C 1
ATOM 736 O O . TYR A 1 95 ? 7.390 0.776 -0.418 1.00 96.31 95 TYR A O 1
ATOM 744 N N . LEU A 1 96 ? 5.928 -0.428 -1.638 1.00 96.06 96 LEU A N 1
ATOM 745 C CA . LEU A 1 96 ? 6.802 -1.590 -1.798 1.00 96.06 96 LEU A CA 1
ATOM 746 C C . LEU A 1 96 ? 8.037 -1.264 -2.637 1.00 96.06 96 LEU A C 1
ATOM 748 O O . LEU A 1 96 ? 9.125 -1.672 -2.281 1.00 96.06 96 LEU A O 1
ATOM 752 N N . LEU A 1 97 ? 7.918 -0.471 -3.703 1.00 96.31 97 LEU A N 1
ATOM 753 C CA . LEU A 1 97 ? 9.081 -0.061 -4.500 1.00 96.31 97 LEU A CA 1
ATOM 754 C C . LEU A 1 97 ? 10.100 0.760 -3.693 1.00 96.31 97 LEU A C 1
ATOM 756 O O . LEU A 1 97 ? 11.285 0.734 -4.028 1.00 96.31 97 LEU A O 1
ATOM 760 N N . LYS A 1 98 ? 9.653 1.488 -2.661 1.00 94.62 98 LYS A N 1
ATOM 761 C CA . LYS A 1 98 ? 10.482 2.366 -1.818 1.00 94.62 98 LYS A CA 1
ATOM 762 C C . LYS A 1 98 ? 11.139 1.675 -0.617 1.00 94.62 98 LYS A C 1
ATOM 764 O O . LYS A 1 98 ? 12.004 2.306 -0.009 1.00 94.62 98 LYS A O 1
ATOM 769 N N . ASN A 1 99 ? 10.716 0.465 -0.245 1.00 88.50 99 ASN A N 1
ATOM 770 C CA . ASN A 1 99 ? 11.176 -0.247 0.957 1.00 88.50 99 ASN A CA 1
ATOM 771 C C . ASN A 1 99 ? 11.734 -1.627 0.605 1.00 88.50 99 ASN A C 1
ATOM 773 O O . ASN A 1 99 ? 12.658 -2.060 1.325 1.00 88.50 99 ASN A O 1
#

pLDDT: mean 95.6, std 2.46, range [86.88, 98.31]

Foldseek 3Di:
DQDPPPPCSLVQWAADLQQDIAGDPPPVRRVVSVCCCVVVVCPDPVNSNVRNVVQVVVVVCLVPDDPVVLVVLLVQQVAADPVRHGDPNSSNNNNVSVD